Protein AF-A0A1M6PDZ1-F1 (afdb_monomer_lite)

Sequence (63 aa):
MQQKILTSLLAFALVSLLGNAQDLYPKNESVDIQNYVFGLSLNDENNEIKGEAEITVSFVAEV

Secondary structure (DSSP, 8-state):
-HHHHHHHHHHHHHHHTT----------TTEEEEEEEEEEEEETTTTEEEEEEEEEEEEPPP-

Organism: NCBI:tx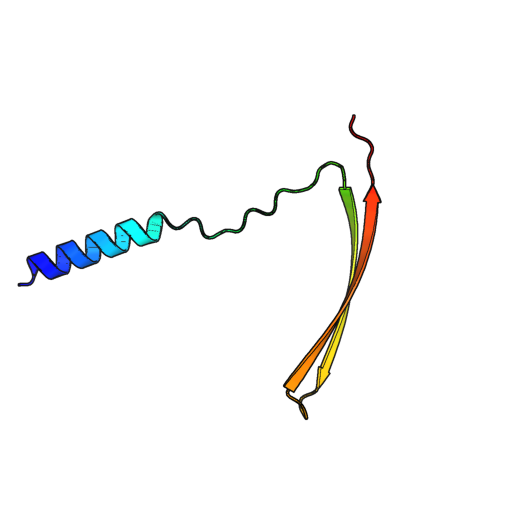id1005926

pLDDT: mean 88.46, std 10.25, range [62.47, 98.25]

Radius of gyration: 23.04 Å; chains: 1; bounding box: 39×53×42 Å

Foldseek 3Di:
DVVVVVVVVVVVVVVVVPDPVPPDPDDDPQKDWDDKDKDWDADPVVRDIDIDMDTDIDGHDDD

Structure (mmCIF, N/CA/C/O backbone):
data_AF-A0A1M6PDZ1-F1
#
_entry.id   AF-A0A1M6PDZ1-F1
#
loop_
_atom_site.group_PDB
_atom_site.id
_atom_site.type_symbol
_atom_site.label_atom_id
_atom_site.label_alt_id
_atom_site.label_comp_id
_atom_site.label_asym_id
_atom_site.label_entity_id
_atom_site.label_seq_id
_atom_site.pdbx_PDB_ins_code
_atom_site.Cartn_x
_atom_site.Cartn_y
_atom_site.Cartn_z
_atom_site.occupancy
_atom_site.B_iso_or_equiv
_atom_site.auth_seq_id
_atom_site.auth_comp_id
_atom_site.auth_asym_id
_atom_site.auth_atom_id
_atom_site.pdbx_PDB_model_num
ATOM 1 N N . MET A 1 1 ? -23.431 41.530 19.731 1.00 63.31 1 MET A N 1
ATOM 2 C CA . MET A 1 1 ? -22.973 40.154 20.042 1.00 63.31 1 MET A CA 1
ATOM 3 C C . MET A 1 1 ? -23.096 39.227 18.833 1.00 63.31 1 MET A C 1
ATOM 5 O O . MET A 1 1 ? -22.118 38.578 18.499 1.00 63.31 1 MET A O 1
ATOM 9 N N . GLN A 1 2 ? -24.224 39.238 18.112 1.00 80.69 2 GLN A N 1
ATOM 10 C CA . GLN A 1 2 ? -24.455 38.353 16.956 1.00 80.69 2 GLN A CA 1
ATOM 11 C C . GLN A 1 2 ? -23.511 38.565 15.763 1.00 80.69 2 GLN A C 1
ATOM 13 O O . GLN A 1 2 ? -23.045 37.596 15.180 1.00 80.69 2 GLN A O 1
ATOM 18 N N . GLN A 1 3 ? -23.143 39.809 15.451 1.00 86.06 3 GLN A N 1
ATOM 19 C CA . GLN A 1 3 ? -22.241 40.089 14.328 1.00 86.06 3 GLN A CA 1
ATOM 20 C C . GLN A 1 3 ? -20.837 39.501 14.528 1.00 86.06 3 GLN A C 1
ATOM 22 O O . GLN A 1 3 ? -20.255 39.001 13.579 1.00 86.06 3 GLN A O 1
ATOM 27 N N . LYS A 1 4 ? -20.340 39.468 15.775 1.00 86.50 4 LYS A N 1
ATOM 28 C CA . LYS A 1 4 ? -19.050 38.846 16.121 1.00 86.50 4 LYS A CA 1
ATOM 29 C C . LYS A 1 4 ? -19.081 37.324 15.939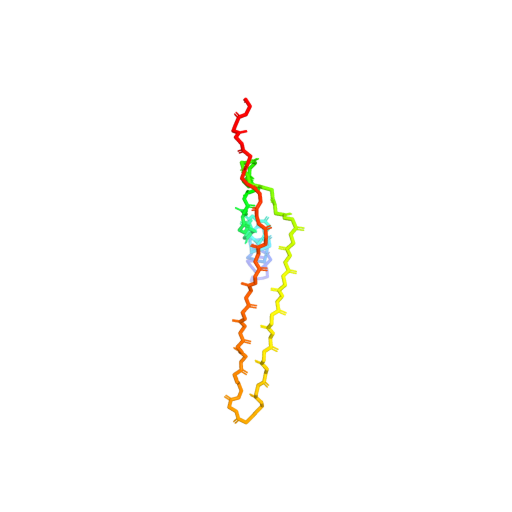 1.00 86.50 4 LYS A C 1
ATOM 31 O O . LYS A 1 4 ? -18.100 36.737 15.497 1.00 86.50 4 LYS A O 1
ATOM 36 N N . ILE A 1 5 ? -20.219 36.702 16.254 1.00 89.50 5 ILE A N 1
ATOM 37 C CA . ILE A 1 5 ? -20.440 35.262 16.064 1.00 89.50 5 ILE A CA 1
ATOM 38 C C . ILE A 1 5 ? -20.481 34.943 14.568 1.00 89.50 5 ILE A C 1
ATOM 40 O O . ILE A 1 5 ? -19.797 34.028 14.124 1.00 89.50 5 ILE A O 1
ATOM 44 N N . LEU A 1 6 ? -21.207 35.743 13.781 1.00 90.94 6 LEU A N 1
ATOM 45 C CA . LEU A 1 6 ? -21.304 35.557 12.335 1.00 90.94 6 LEU A CA 1
ATOM 46 C C . LEU A 1 6 ? -19.944 35.721 11.642 1.00 90.94 6 LEU A C 1
ATOM 48 O O . LEU A 1 6 ? -19.577 34.893 10.814 1.00 90.94 6 LEU A O 1
ATOM 52 N N . THR A 1 7 ? -19.158 36.732 12.027 1.00 90.44 7 THR A N 1
ATOM 53 C CA . THR A 1 7 ? -17.793 36.906 11.503 1.00 90.44 7 THR A CA 1
ATOM 54 C C . THR A 1 7 ? -16.865 35.767 11.918 1.00 90.44 7 THR A C 1
ATOM 56 O O . THR A 1 7 ? -16.027 35.355 11.124 1.00 90.44 7 THR A O 1
ATOM 59 N N . SER A 1 8 ? -17.028 35.222 13.129 1.00 91.38 8 SER A N 1
ATOM 60 C CA . SER A 1 8 ? -16.235 34.080 13.596 1.00 91.38 8 SER A CA 1
ATOM 61 C C . SER A 1 8 ? -16.583 32.791 12.847 1.00 91.38 8 SER A C 1
ATOM 63 O O . SER A 1 8 ? -15.679 32.034 12.504 1.00 91.38 8 SER A O 1
ATOM 65 N N . LEU A 1 9 ? -17.868 32.547 12.562 1.00 93.50 9 LEU A N 1
ATOM 66 C CA . LEU A 1 9 ? -18.303 31.405 11.752 1.00 93.50 9 LEU A CA 1
ATOM 67 C C . LEU A 1 9 ? -17.795 31.511 10.314 1.00 93.50 9 LEU A C 1
ATOM 69 O O . LEU A 1 9 ? -17.315 30.527 9.760 1.00 93.50 9 LEU A O 1
ATOM 73 N N . LEU A 1 10 ? -17.879 32.705 9.722 1.00 92.69 10 LEU A N 1
ATOM 74 C CA . LEU A 1 10 ? -17.412 32.938 8.359 1.00 92.69 10 LEU A CA 1
ATOM 75 C C . LEU A 1 10 ? -15.893 32.755 8.247 1.00 92.69 10 LEU A C 1
ATOM 77 O O . LEU A 1 10 ? -15.422 32.132 7.301 1.00 92.69 10 LEU A O 1
ATOM 81 N N . ALA A 1 11 ? -15.133 33.239 9.233 1.00 92.12 11 ALA A N 1
ATOM 82 C CA . ALA A 1 11 ? -13.690 33.025 9.293 1.00 92.12 11 ALA A CA 1
ATOM 83 C C . ALA A 1 11 ? -13.339 31.533 9.427 1.00 92.12 11 ALA A C 1
ATOM 85 O O . ALA A 1 11 ? -12.456 31.049 8.725 1.00 92.12 11 ALA A O 1
ATOM 86 N N . PHE A 1 12 ? -14.061 30.790 10.271 1.00 89.12 12 PHE A N 1
ATOM 87 C CA . PHE A 1 12 ? -13.868 29.346 10.423 1.00 89.12 12 PHE A CA 1
ATOM 88 C C . PHE A 1 12 ? -14.172 28.579 9.126 1.00 89.12 12 PHE A C 1
ATOM 90 O O . PHE A 1 12 ? -13.371 27.745 8.708 1.00 89.12 12 PHE A O 1
ATOM 97 N N . ALA A 1 13 ? -15.280 28.907 8.455 1.00 89.12 13 ALA A N 1
ATOM 98 C CA . ALA A 1 13 ? -15.663 28.298 7.181 1.00 89.12 13 ALA A CA 1
ATOM 99 C C . ALA A 1 13 ? -14.670 28.604 6.047 1.00 89.12 13 ALA A C 1
ATOM 101 O O . ALA A 1 13 ? -14.468 27.782 5.161 1.00 89.12 13 ALA A O 1
ATOM 102 N N . LEU A 1 14 ? -14.035 29.779 6.063 1.00 89.06 14 LEU A N 1
ATOM 103 C CA . LEU A 1 14 ? -13.027 30.124 5.062 1.00 89.06 14 LEU A CA 1
ATOM 104 C C . LEU A 1 14 ? -11.717 29.354 5.288 1.00 89.06 14 LEU A C 1
ATOM 106 O O . LEU A 1 14 ? -11.093 28.910 4.329 1.00 89.06 14 LEU A O 1
ATOM 110 N N . VAL A 1 15 ? -11.319 29.154 6.548 1.00 85.81 15 VAL A N 1
ATOM 111 C CA . VAL A 1 15 ? -10.111 28.389 6.902 1.00 85.81 15 VAL A CA 1
ATOM 112 C C . VAL A 1 15 ? -10.284 26.893 6.620 1.00 85.81 15 VAL A C 1
ATOM 1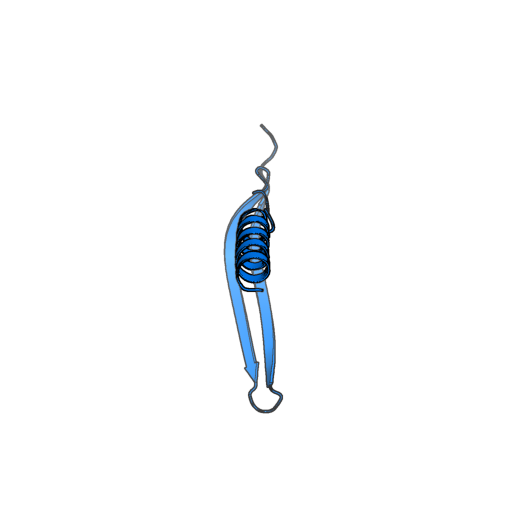14 O O . VAL A 1 15 ? -9.332 26.252 6.177 1.00 85.81 15 VAL A O 1
ATOM 117 N N . SER A 1 16 ? -11.484 26.331 6.800 1.00 80.94 16 SER A N 1
ATOM 118 C CA . SER A 1 16 ? -11.736 24.911 6.515 1.00 80.94 16 SER A CA 1
ATOM 119 C C . SER A 1 16 ? -11.658 24.556 5.025 1.00 80.94 16 SER A C 1
ATOM 121 O O . SER A 1 16 ? -11.349 23.415 4.696 1.00 80.94 16 SER A O 1
ATOM 123 N N . LEU A 1 17 ? -11.869 25.519 4.122 1.00 79.44 17 LEU A N 1
ATOM 124 C CA . LEU A 1 17 ? -11.742 25.325 2.670 1.00 79.44 17 LEU A CA 1
ATOM 125 C C . LEU A 1 17 ? -10.284 25.310 2.176 1.00 79.44 17 LEU A C 1
ATOM 127 O O . LEU A 1 17 ? -10.027 24.872 1.059 1.00 79.44 17 LEU A O 1
ATOM 131 N N . LEU A 1 18 ? -9.331 25.788 2.984 1.00 77.31 18 LEU A N 1
ATOM 132 C CA . LEU A 1 18 ? -7.908 25.869 2.619 1.00 77.31 18 LEU A CA 1
ATOM 133 C C . LEU A 1 18 ? -7.101 24.633 3.049 1.00 77.31 18 LEU A C 1
ATOM 135 O O . LEU A 1 18 ? -5.930 24.498 2.688 1.00 77.31 18 LEU A O 1
ATOM 139 N N . GLY A 1 19 ? -7.713 23.727 3.813 1.00 70.56 19 GLY A N 1
ATOM 140 C CA . GLY A 1 19 ? -7.083 22.495 4.273 1.00 70.56 19 GLY A CA 1
ATOM 141 C C . GLY A 1 19 ? -6.978 21.453 3.162 1.00 70.56 19 GLY A C 1
ATOM 142 O O . GLY A 1 19 ? -7.840 20.589 3.041 1.00 70.56 19 GLY A O 1
ATOM 143 N N . ASN A 1 20 ? -5.895 21.482 2.386 1.00 69.19 20 ASN A N 1
ATOM 144 C CA . ASN A 1 20 ? -5.516 20.355 1.532 1.00 69.19 20 ASN A CA 1
ATOM 145 C C . ASN A 1 20 ? -4.794 19.308 2.391 1.00 69.19 20 ASN A C 1
ATOM 147 O O . ASN A 1 20 ? -3.571 19.253 2.427 1.00 69.19 20 ASN A O 1
ATOM 151 N N . ALA A 1 21 ? -5.564 18.509 3.132 1.00 65.44 21 ALA A N 1
ATOM 152 C CA . ALA A 1 21 ? -5.050 17.408 3.952 1.00 65.44 21 ALA A CA 1
ATOM 153 C C . ALA A 1 21 ? -4.886 16.097 3.163 1.00 65.44 21 ALA A C 1
ATOM 155 O O . ALA A 1 21 ? -4.721 15.035 3.759 1.00 65.44 21 ALA A O 1
ATOM 156 N N . GLN A 1 22 ? -4.980 16.145 1.830 1.00 72.44 22 GLN A N 1
ATOM 157 C CA . GLN A 1 22 ? -4.674 14.977 1.019 1.00 72.44 22 GLN A CA 1
ATOM 158 C C . GLN A 1 22 ? -3.163 14.806 1.004 1.00 72.44 22 GLN A C 1
ATOM 160 O O . G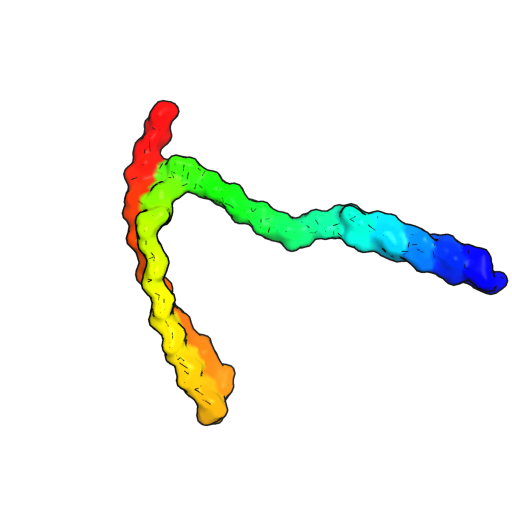LN A 1 22 ? -2.448 15.616 0.416 1.00 72.44 22 GLN A O 1
ATOM 165 N N . ASP A 1 23 ? -2.698 13.766 1.688 1.00 72.69 23 ASP A N 1
ATOM 166 C CA . ASP A 1 23 ? -1.355 13.248 1.497 1.00 72.69 23 ASP A CA 1
ATOM 167 C C . ASP A 1 23 ? -1.238 12.834 0.028 1.00 72.69 23 ASP A C 1
ATOM 169 O O . ASP A 1 23 ? -1.828 11.846 -0.421 1.00 72.69 23 ASP A O 1
ATOM 173 N N . LEU A 1 24 ? -0.590 13.691 -0.760 1.00 77.69 24 LEU A N 1
ATOM 174 C CA . LEU A 1 24 ? -0.345 13.419 -2.161 1.00 77.69 24 LEU A CA 1
ATOM 175 C C . LEU A 1 24 ? 0.770 12.386 -2.197 1.00 77.69 24 LEU A C 1
ATOM 177 O O . LEU A 1 24 ? 1.933 12.721 -1.997 1.00 77.69 24 LEU A O 1
ATOM 181 N N . TYR A 1 25 ? 0.406 11.138 -2.465 1.00 76.88 25 TYR A N 1
A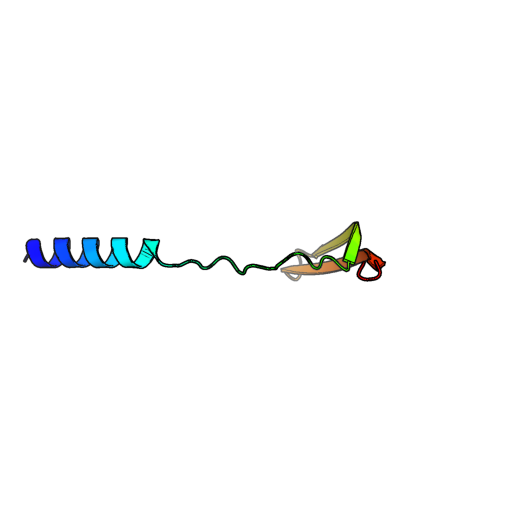TOM 182 C CA . TYR A 1 25 ? 1.359 10.082 -2.764 1.00 76.88 25 TYR A CA 1
ATOM 183 C C . TYR A 1 25 ? 1.565 10.045 -4.286 1.00 76.88 25 TYR A C 1
ATOM 185 O O . TYR A 1 25 ? 0.769 9.410 -4.988 1.00 76.88 25 TYR A O 1
ATOM 193 N N . PRO A 1 26 ? 2.544 10.793 -4.841 1.00 82.12 26 PRO A N 1
ATOM 194 C CA . PRO A 1 26 ? 2.754 10.823 -6.279 1.00 82.12 26 PRO A CA 1
ATOM 195 C C . PRO A 1 26 ? 3.093 9.417 -6.773 1.00 82.12 26 PRO A C 1
ATOM 197 O O . PRO A 1 26 ? 3.876 8.696 -6.152 1.00 82.12 26 PRO A O 1
ATOM 200 N N . LYS A 1 27 ? 2.509 9.032 -7.910 1.00 84.44 27 LYS A N 1
ATOM 201 C CA . LYS A 1 27 ? 2.860 7.779 -8.576 1.00 84.44 27 LYS A CA 1
ATOM 202 C C . LYS A 1 27 ? 4.357 7.798 -8.904 1.00 84.44 27 LYS A C 1
ATOM 204 O O . LYS A 1 27 ? 4.857 8.764 -9.473 1.00 84.44 27 LYS A O 1
ATOM 209 N N . ASN A 1 28 ? 5.066 6.729 -8.551 1.00 87.69 28 ASN A N 1
ATOM 210 C CA . ASN A 1 28 ? 6.444 6.536 -8.984 1.00 87.69 28 ASN A CA 1
ATOM 211 C C . ASN A 1 28 ? 6.431 5.977 -10.414 1.00 87.69 28 ASN A C 1
ATOM 213 O O . ASN A 1 28 ? 6.049 4.830 -10.618 1.00 87.69 28 ASN A O 1
ATOM 217 N N . GLU A 1 29 ? 6.819 6.786 -11.400 1.00 90.38 29 GLU A N 1
ATOM 218 C CA . GLU A 1 29 ? 6.783 6.386 -12.816 1.00 90.38 29 GLU A CA 1
ATOM 219 C C . GLU A 1 29 ? 7.831 5.319 -13.179 1.00 90.38 29 GLU A C 1
ATOM 221 O O . GLU A 1 29 ? 7.673 4.628 -14.181 1.00 90.38 29 GLU A O 1
ATOM 226 N N . SER A 1 30 ? 8.860 5.121 -12.350 1.00 92.19 30 SER A N 1
ATOM 227 C CA . SER A 1 30 ? 9.843 4.038 -12.514 1.00 92.19 30 SER A CA 1
ATOM 228 C C . SER A 1 30 ? 9.346 2.694 -11.962 1.00 92.19 30 SER A C 1
ATOM 230 O O . SER A 1 30 ? 10.072 1.696 -11.987 1.00 92.19 30 SER A O 1
ATOM 232 N N . VAL A 1 31 ? 8.131 2.653 -11.410 1.00 91.94 31 VAL A N 1
ATOM 233 C CA . VAL A 1 31 ? 7.569 1.489 -10.726 1.00 91.94 31 VAL A CA 1
ATOM 234 C C . VAL A 1 31 ? 6.191 1.175 -11.292 1.00 91.94 31 VAL A C 1
ATOM 236 O O . VAL A 1 31 ? 5.260 1.972 -11.187 1.00 91.94 31 VAL A O 1
ATOM 239 N N . ASP A 1 32 ? 6.042 -0.027 -11.838 1.00 91.75 32 ASP A N 1
ATOM 240 C CA . ASP A 1 32 ? 4.767 -0.527 -12.333 1.00 91.75 32 ASP A CA 1
ATOM 241 C C . ASP A 1 32 ? 4.251 -1.653 -11.430 1.00 91.75 32 ASP A C 1
ATOM 243 O O . ASP A 1 32 ? 4.798 -2.763 -11.401 1.00 91.75 32 ASP A O 1
ATOM 247 N N . ILE A 1 33 ? 3.210 -1.354 -10.652 1.00 93.25 33 ILE A N 1
ATOM 248 C CA . ILE A 1 33 ? 2.611 -2.323 -9.737 1.00 93.25 33 ILE A CA 1
ATOM 249 C C . ILE A 1 33 ? 1.669 -3.242 -10.512 1.00 93.25 33 ILE A C 1
ATOM 251 O O . ILE A 1 33 ? 0.663 -2.798 -11.055 1.00 93.25 33 ILE A O 1
ATOM 255 N N . GLN A 1 34 ? 1.967 -4.539 -10.507 1.00 95.00 34 GLN A N 1
ATOM 256 C CA . GLN A 1 34 ? 1.219 -5.535 -11.276 1.00 95.00 34 GLN A CA 1
ATOM 257 C C . GLN A 1 34 ? 0.080 -6.162 -10.475 1.00 95.00 34 GLN A C 1
ATOM 259 O O . GLN A 1 34 ? -0.965 -6.489 -11.033 1.00 95.00 34 GLN A O 1
ATOM 264 N N . ASN A 1 35 ? 0.293 -6.391 -9.177 1.00 96.88 35 ASN A N 1
ATOM 265 C CA . ASN A 1 35 ? -0.655 -7.131 -8.354 1.00 96.88 35 ASN A CA 1
ATOM 266 C C . ASN A 1 35 ? -0.497 -6.820 -6.863 1.00 96.88 35 ASN A C 1
ATOM 268 O O . ASN A 1 35 ? 0.612 -6.568 -6.386 1.00 96.88 35 ASN A O 1
ATOM 272 N N . TYR A 1 36 ? -1.611 -6.926 -6.141 1.00 96.62 36 TYR A N 1
ATOM 273 C CA . TYR A 1 36 ? -1.669 -6.875 -4.687 1.00 96.62 36 TYR A CA 1
ATOM 274 C C . TYR A 1 36 ? -2.422 -8.093 -4.158 1.00 96.62 36 TYR A C 1
ATOM 276 O O . TYR A 1 36 ? -3.545 -8.366 -4.587 1.00 96.62 36 TYR A O 1
ATOM 284 N N . VAL A 1 37 ? -1.842 -8.777 -3.177 1.00 98.00 37 VAL A N 1
ATOM 285 C CA . VAL A 1 37 ? -2.533 -9.796 -2.381 1.00 98.00 37 VAL A CA 1
ATOM 286 C C . VAL A 1 37 ? -2.433 -9.401 -0.917 1.00 98.00 37 VAL A C 1
ATOM 288 O O . VAL A 1 37 ? -1.340 -9.169 -0.407 1.00 98.00 37 VAL A O 1
ATOM 291 N N . PHE A 1 38 ? -3.579 -9.328 -0.243 1.00 98.12 38 PHE A N 1
ATOM 292 C CA . PHE A 1 38 ? -3.660 -9.002 1.177 1.00 98.12 38 PHE A CA 1
ATOM 293 C C . PHE A 1 38 ? -4.179 -10.204 1.957 1.00 98.12 38 PHE A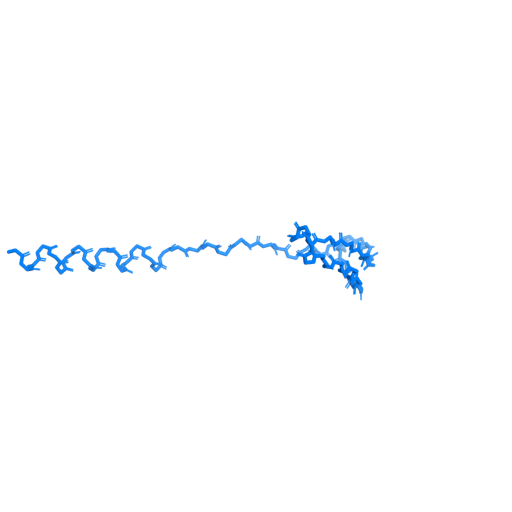 C 1
ATOM 295 O O . PHE A 1 38 ? -5.279 -10.694 1.693 1.00 98.12 38 PHE A O 1
ATOM 302 N N . GLY A 1 39 ? -3.399 -10.648 2.937 1.00 98.06 39 GLY A N 1
ATOM 303 C CA . GLY A 1 39 ? -3.828 -11.598 3.953 1.00 98.06 39 GLY A CA 1
ATOM 304 C C . GLY A 1 39 ? -4.208 -10.832 5.210 1.00 98.06 39 GLY A C 1
ATOM 305 O O . GLY A 1 39 ? -3.371 -10.139 5.782 1.00 98.06 39 GLY A O 1
ATOM 306 N N . LEU A 1 40 ? -5.466 -10.928 5.639 1.00 97.81 40 LEU A N 1
ATOM 307 C CA . LEU A 1 40 ? -5.941 -10.299 6.871 1.00 97.81 40 LEU A CA 1
ATOM 308 C C . LEU A 1 40 ? -6.467 -11.369 7.825 1.00 97.81 40 LEU A C 1
ATOM 310 O O . LEU A 1 40 ? -7.307 -12.188 7.457 1.00 97.81 40 LEU A O 1
ATOM 314 N N . SER A 1 41 ? -5.990 -11.328 9.064 1.00 97.25 41 SER A N 1
ATOM 315 C CA . SER A 1 41 ? -6.463 -12.150 10.174 1.00 97.25 41 SER A CA 1
ATOM 316 C C . SER A 1 41 ? -7.049 -11.236 11.237 1.00 97.25 41 SER A C 1
ATOM 318 O O . SER A 1 41 ? -6.362 -10.343 11.731 1.00 97.25 41 SER A O 1
ATOM 320 N N . LEU A 1 42 ? -8.293 -11.493 11.626 1.00 97.44 42 LEU A N 1
ATOM 321 C CA . LEU A 1 42 ? -8.976 -10.784 12.701 1.00 97.44 42 LEU A CA 1
ATOM 322 C C . LEU A 1 42 ? -9.195 -11.743 13.866 1.00 97.44 42 LEU A C 1
ATOM 324 O O . LEU A 1 42 ? -9.544 -12.907 13.656 1.00 97.44 42 LEU A O 1
ATOM 328 N N . ASN A 1 43 ? -8.976 -11.258 15.082 1.00 96.56 43 ASN A N 1
ATOM 329 C CA . ASN A 1 43 ? -9.215 -12.020 16.295 1.00 96.56 43 ASN A CA 1
ATOM 330 C C . ASN A 1 43 ? -10.032 -11.177 17.287 1.00 96.56 43 ASN A C 1
ATOM 332 O O . ASN A 1 43 ? -9.549 -10.180 17.819 1.00 96.56 43 ASN A O 1
ATOM 336 N N . ASP A 1 44 ? -11.270 -11.603 17.541 1.00 96.38 44 ASP A N 1
ATOM 337 C CA . ASP A 1 44 ? -12.209 -10.915 18.438 1.00 96.38 44 ASP A CA 1
ATOM 338 C C . ASP A 1 44 ? -11.881 -11.122 19.926 1.00 96.38 44 ASP A C 1
ATOM 340 O O . ASP A 1 44 ? -12.269 -10.313 20.767 1.00 96.38 44 ASP A O 1
ATOM 344 N N . GLU A 1 45 ? -11.153 -12.187 20.275 1.00 97.50 45 GLU A N 1
ATOM 345 C CA . GLU A 1 45 ? -10.750 -12.469 21.658 1.00 97.50 45 GLU A CA 1
ATOM 346 C C . GLU A 1 45 ? -9.767 -11.410 22.166 1.00 97.50 45 GLU A C 1
ATOM 348 O O . GLU A 1 45 ? -9.858 -10.970 23.313 1.00 97.50 45 GLU A O 1
ATOM 353 N N . ASN A 1 46 ? -8.846 -10.971 21.304 1.00 96.69 46 ASN A N 1
ATOM 354 C CA . ASN A 1 46 ? -7.841 -9.968 21.651 1.00 96.69 46 ASN A CA 1
ATOM 355 C C . ASN A 1 46 ? -8.029 -8.613 20.944 1.00 96.69 46 ASN A C 1
ATOM 357 O O . ASN A 1 46 ? -7.282 -7.681 21.232 1.00 96.69 46 ASN A O 1
ATOM 361 N N . ASN A 1 47 ? -9.050 -8.474 20.091 1.00 96.31 47 ASN A N 1
ATOM 362 C CA . ASN A 1 47 ? -9.332 -7.283 19.282 1.00 96.31 47 ASN A CA 1
ATOM 363 C C . ASN A 1 47 ? -8.158 -6.860 18.377 1.00 96.31 47 ASN A C 1
ATOM 365 O O . ASN A 1 47 ? -7.958 -5.670 18.122 1.00 96.31 47 ASN A O 1
ATOM 369 N N . GLU A 1 48 ? -7.366 -7.821 17.893 1.00 97.56 48 GLU A N 1
ATOM 370 C CA . GLU A 1 48 ? -6.253 -7.556 16.982 1.00 97.56 48 GLU A CA 1
ATOM 371 C C . GLU A 1 48 ? -6.629 -7.834 15.524 1.00 97.56 48 GLU A C 1
ATOM 373 O O . GLU A 1 48 ? -7.264 -8.836 15.187 1.00 97.56 48 GLU A O 1
ATOM 378 N N . ILE A 1 49 ? -6.129 -6.972 14.639 1.00 97.12 49 ILE A N 1
ATOM 379 C CA . ILE A 1 49 ? -6.084 -7.213 13.199 1.00 97.12 49 ILE A CA 1
ATOM 380 C C . ILE A 1 49 ? -4.617 -7.353 12.810 1.00 97.12 49 ILE A C 1
ATOM 382 O O . ILE A 1 49 ? -3.808 -6.459 13.068 1.00 97.12 49 ILE A O 1
ATOM 386 N N . LYS A 1 50 ? -4.274 -8.475 12.182 1.00 97.69 50 LYS A N 1
ATOM 387 C CA . LYS A 1 50 ? -2.951 -8.730 11.607 1.00 97.69 50 LYS A CA 1
ATOM 388 C C . LYS A 1 50 ? -3.078 -8.745 10.098 1.00 97.69 50 LYS A C 1
ATOM 390 O O . LYS A 1 50 ? -4.015 -9.336 9.565 1.00 97.69 50 LYS A O 1
ATOM 395 N N . GLY A 1 51 ? -2.144 -8.086 9.431 1.00 97.25 51 GLY A N 1
ATOM 396 C CA . GLY A 1 51 ? -2.117 -8.001 7.983 1.00 97.25 51 GLY A CA 1
ATOM 397 C C . GLY A 1 51 ? -0.753 -8.368 7.432 1.00 97.25 51 GLY A C 1
ATOM 398 O O . GLY A 1 51 ? 0.272 -7.980 7.989 1.00 97.25 51 GLY A O 1
ATOM 399 N N . GLU A 1 52 ? -0.765 -9.079 6.318 1.00 98.06 52 GLU A N 1
ATOM 400 C CA . GLU A 1 52 ? 0.372 -9.258 5.430 1.00 98.06 52 GLU A CA 1
ATOM 401 C C . GLU A 1 52 ? -0.021 -8.801 4.024 1.00 98.06 52 GLU A C 1
ATOM 403 O O . GLU A 1 52 ? -1.189 -8.872 3.627 1.00 98.06 52 GLU A O 1
ATOM 408 N N . ALA A 1 53 ? 0.955 -8.289 3.285 1.00 97.62 53 ALA A N 1
ATOM 409 C CA . ALA A 1 53 ? 0.763 -7.851 1.915 1.00 97.62 53 ALA A CA 1
ATOM 410 C C . ALA A 1 53 ? 1.899 -8.388 1.052 1.00 97.62 53 ALA A C 1
ATOM 412 O O . ALA A 1 53 ? 3.074 -8.190 1.368 1.00 97.62 53 ALA A O 1
ATOM 413 N N . GLU A 1 54 ? 1.535 -9.018 -0.057 1.00 98.25 54 GLU A N 1
ATOM 414 C CA . GLU A 1 54 ? 2.450 -9.327 -1.144 1.00 98.25 54 GLU A CA 1
ATOM 415 C C . GLU A 1 54 ? 2.142 -8.389 -2.312 1.00 98.25 54 GLU A C 1
ATOM 417 O O . GLU A 1 54 ? 0.997 -8.277 -2.759 1.00 98.25 54 GLU A O 1
ATOM 422 N N . ILE A 1 55 ? 3.170 -7.687 -2.787 1.00 96.62 55 ILE A N 1
ATOM 423 C CA . ILE A 1 55 ? 3.056 -6.715 -3.872 1.00 96.62 55 ILE A CA 1
ATOM 424 C C . ILE A 1 55 ? 3.985 -7.162 -4.991 1.00 96.62 55 ILE A C 1
ATOM 426 O O . ILE A 1 55 ? 5.201 -7.233 -4.808 1.00 96.62 55 ILE A O 1
ATOM 430 N N . THR A 1 56 ? 3.422 -7.448 -6.162 1.00 97.50 56 THR A N 1
ATOM 431 C CA . THR A 1 56 ? 4.215 -7.766 -7.351 1.00 97.50 56 THR A CA 1
ATOM 432 C C . THR A 1 56 ? 4.552 -6.477 -8.084 1.00 97.50 56 THR A C 1
ATOM 434 O O . THR A 1 56 ? 3.660 -5.765 -8.551 1.00 97.50 56 THR A O 1
ATOM 437 N N . VAL A 1 57 ? 5.845 -6.185 -8.195 1.00 95.19 57 VAL A N 1
ATOM 438 C CA . VAL A 1 57 ? 6.356 -4.928 -8.744 1.00 95.19 57 VAL A CA 1
ATOM 439 C C . VAL A 1 57 ? 7.272 -5.197 -9.930 1.00 95.19 57 VAL A C 1
ATOM 441 O O . VAL A 1 57 ? 8.182 -6.020 -9.837 1.00 95.19 57 VAL A O 1
ATOM 444 N N . SER A 1 58 ? 7.054 -4.473 -11.025 1.00 95.25 58 SER A N 1
ATOM 445 C CA . SER A 1 58 ? 7.990 -4.384 -12.143 1.00 95.25 58 SER A CA 1
ATOM 446 C C . SER A 1 58 ? 8.731 -3.049 -12.077 1.00 95.25 58 SER A C 1
ATOM 448 O O . SER A 1 58 ? 8.106 -1.991 -12.002 1.00 95.25 58 SER A O 1
ATOM 450 N N . PHE A 1 59 ? 10.062 -3.084 -12.090 1.00 93.50 59 PHE A N 1
ATOM 451 C CA . PHE A 1 59 ? 10.877 -1.869 -12.133 1.00 93.50 59 PHE A CA 1
ATOM 452 C C . PHE A 1 59 ? 11.166 -1.502 -13.585 1.00 93.50 59 PHE A C 1
ATOM 454 O O . PHE A 1 59 ? 11.755 -2.293 -14.325 1.00 93.50 59 PHE A O 1
ATOM 461 N N . VAL A 1 60 ? 10.752 -0.304 -13.987 1.00 88.25 60 VAL A N 1
ATOM 462 C CA . VAL A 1 60 ? 10.934 0.207 -15.346 1.00 88.25 60 VAL A CA 1
ATOM 463 C C . VAL A 1 60 ? 12.128 1.159 -15.337 1.00 88.25 60 VAL A C 1
ATOM 465 O O . VAL A 1 60 ? 12.213 2.045 -14.488 1.00 88.25 60 VAL A O 1
ATOM 468 N N . ALA A 1 61 ? 13.080 0.965 -16.253 1.00 72.06 61 ALA A N 1
ATOM 469 C CA . ALA A 1 61 ? 14.167 1.922 -16.438 1.00 72.06 61 ALA A CA 1
ATOM 470 C C . ALA A 1 61 ? 13.590 3.263 -16.924 1.00 72.06 61 ALA A C 1
ATOM 472 O O . ALA A 1 61 ? 12.685 3.263 -17.759 1.00 72.06 61 ALA A O 1
ATOM 473 N N . GLU A 1 62 ? 14.101 4.386 -16.410 1.00 63.31 62 GLU A N 1
ATOM 474 C CA . GLU A 1 62 ? 13.780 5.704 -16.972 1.00 63.31 62 GLU A CA 1
ATOM 475 C C . GLU A 1 62 ? 14.099 5.711 -18.477 1.00 63.31 62 GLU A C 1
ATOM 477 O O . GLU A 1 62 ? 15.158 5.231 -18.891 1.00 63.31 62 GLU A O 1
ATOM 482 N N . VAL A 1 63 ? 13.152 6.207 -19.281 1.00 62.47 63 VAL A N 1
ATOM 483 C CA . VAL A 1 63 ? 13.302 6.404 -20.733 1.00 62.47 63 VAL A CA 1
ATOM 484 C C . VAL A 1 63 ? 14.044 7.703 -21.006 1.00 62.47 63 VAL A C 1
ATOM 486 O O . VAL A 1 63 ? 13.654 8.728 -20.403 1.00 62.47 63 VAL A O 1
#